Protein AF-A0A3D4QX53-F1 (afdb_monomer_lite)

Radius of gyration: 19.16 Å; chains: 1; bounding box: 40×22×53 Å

Structure (mmCIF, N/CA/C/O backbone):
data_AF-A0A3D4QX53-F1
#
_entry.id   AF-A0A3D4QX53-F1
#
loop_
_atom_site.group_PDB
_atom_site.id
_atom_site.type_symbol
_atom_site.label_atom_id
_atom_site.label_alt_id
_atom_site.label_comp_id
_atom_site.label_asym_id
_atom_site.label_entity_id
_atom_site.label_seq_id
_atom_site.pdbx_PDB_ins_code
_atom_site.Cartn_x
_atom_site.Cartn_y
_atom_site.Cartn_z
_atom_site.occupancy
_atom_site.B_iso_or_equiv
_atom_site.auth_seq_id
_atom_site.auth_comp_id
_atom_site.auth_asym_id
_atom_site.auth_atom_id
_atom_site.pdbx_PDB_model_num
ATOM 1 N N . ASP A 1 1 ? 10.446 -9.574 -14.264 1.00 83.44 1 ASP A N 1
ATOM 2 C CA . ASP A 1 1 ? 9.475 -8.540 -14.670 1.00 83.44 1 ASP A CA 1
ATOM 3 C C . ASP A 1 1 ? 9.259 -7.577 -13.500 1.00 83.44 1 ASP A C 1
ATOM 5 O O . ASP A 1 1 ? 9.286 -8.031 -12.363 1.00 83.44 1 ASP A O 1
ATOM 9 N N . VAL A 1 2 ? 9.132 -6.268 -13.729 1.00 89.50 2 VAL A N 1
ATOM 10 C CA . VAL A 1 2 ? 8.929 -5.263 -12.663 1.00 89.50 2 VAL A CA 1
ATOM 11 C C . VAL A 1 2 ? 7.626 -5.532 -11.913 1.00 89.50 2 VAL A C 1
ATOM 13 O O . VAL A 1 2 ? 7.615 -5.510 -10.684 1.00 89.50 2 VAL A O 1
ATOM 16 N N . LYS A 1 3 ? 6.553 -5.862 -12.644 1.00 92.69 3 LYS A N 1
ATOM 17 C CA . LYS A 1 3 ? 5.238 -6.161 -12.061 1.00 92.69 3 LYS A CA 1
ATOM 18 C C . LYS A 1 3 ? 5.312 -7.303 -11.050 1.00 92.69 3 LYS A C 1
ATOM 20 O O . LYS A 1 3 ? 4.794 -7.184 -9.945 1.00 92.69 3 LYS A O 1
ATOM 25 N N . GLU A 1 4 ? 5.998 -8.379 -11.418 1.00 94.69 4 GLU A N 1
ATOM 26 C CA . GLU A 1 4 ? 6.132 -9.564 -10.573 1.00 94.69 4 GLU A CA 1
ATOM 27 C C . GLU A 1 4 ? 6.883 -9.259 -9.270 1.00 94.69 4 GLU A C 1
ATOM 29 O O . GLU A 1 4 ? 6.410 -9.600 -8.189 1.00 94.69 4 GLU A O 1
ATOM 34 N N . HIS A 1 5 ? 7.997 -8.525 -9.336 1.00 94.94 5 HIS A N 1
ATOM 35 C CA . HIS A 1 5 ? 8.736 -8.144 -8.128 1.00 94.94 5 HIS A CA 1
ATOM 36 C C . HIS A 1 5 ? 7.930 -7.210 -7.213 1.00 94.94 5 HIS A C 1
ATOM 38 O O . HIS A 1 5 ? 7.991 -7.345 -5.991 1.00 94.94 5 HIS A O 1
ATOM 44 N N . VAL A 1 6 ? 7.147 -6.285 -7.783 1.00 94.50 6 VAL A N 1
ATOM 45 C CA . VAL A 1 6 ? 6.242 -5.424 -7.005 1.00 94.50 6 VAL A CA 1
ATOM 46 C C . VAL A 1 6 ? 5.165 -6.264 -6.315 1.00 94.50 6 VAL A C 1
ATOM 48 O O . VAL A 1 6 ? 4.936 -6.094 -5.119 1.00 94.50 6 VAL A O 1
ATOM 51 N N . ASN A 1 7 ? 4.557 -7.219 -7.022 1.00 95.06 7 ASN A N 1
ATOM 52 C CA . ASN A 1 7 ? 3.563 -8.124 -6.442 1.00 95.06 7 ASN A CA 1
ATOM 53 C C . ASN A 1 7 ? 4.147 -8.954 -5.291 1.00 95.06 7 ASN A C 1
ATOM 55 O O . ASN A 1 7 ? 3.526 -9.074 -4.236 1.00 95.06 7 ASN A O 1
ATOM 59 N N . GLN A 1 8 ? 5.353 -9.496 -5.468 1.00 96.06 8 GLN A N 1
ATOM 60 C CA . GLN A 1 8 ? 6.057 -10.253 -4.431 1.00 96.06 8 GLN A CA 1
ATOM 61 C C . GLN A 1 8 ? 6.341 -9.397 -3.192 1.00 96.06 8 GLN A C 1
ATOM 63 O O . GLN A 1 8 ? 6.134 -9.856 -2.067 1.00 96.06 8 GLN A O 1
ATOM 68 N N . LEU A 1 9 ? 6.760 -8.142 -3.383 1.00 95.69 9 LEU A N 1
ATOM 69 C CA . LEU A 1 9 ? 6.981 -7.203 -2.287 1.00 95.69 9 LEU A CA 1
ATOM 70 C C . LEU A 1 9 ? 5.683 -6.912 -1.522 1.00 95.69 9 LEU A C 1
ATOM 72 O O . LEU A 1 9 ? 5.675 -7.009 -0.296 1.00 95.69 9 LEU A O 1
ATOM 76 N N . ILE A 1 10 ? 4.582 -6.621 -2.223 1.00 94.75 10 ILE A N 1
ATOM 77 C CA . ILE A 1 10 ? 3.277 -6.374 -1.591 1.00 94.75 10 ILE A CA 1
ATOM 78 C C . ILE A 1 10 ? 2.813 -7.613 -0.815 1.00 94.75 10 ILE A C 1
ATOM 80 O O . ILE A 1 10 ? 2.403 -7.497 0.338 1.00 94.75 10 ILE A O 1
ATOM 84 N N . ASN A 1 11 ? 2.945 -8.811 -1.388 1.00 95.12 11 ASN A N 1
ATOM 85 C CA . ASN A 1 11 ? 2.598 -10.058 -0.701 1.00 95.12 11 ASN A CA 1
ATOM 86 C C . ASN A 1 11 ? 3.434 -10.281 0.567 1.00 95.12 11 ASN A C 1
ATOM 88 O O . ASN A 1 11 ? 2.894 -10.685 1.598 1.00 95.12 11 ASN A O 1
ATOM 92 N N . LYS A 1 12 ? 4.733 -9.963 0.531 1.00 96.06 12 LYS A N 1
ATOM 93 C CA . LYS A 1 12 ? 5.594 -10.015 1.717 1.00 96.06 12 LYS A CA 1
ATOM 94 C C . LYS A 1 12 ? 5.131 -9.024 2.786 1.00 96.06 12 LYS A C 1
ATOM 96 O O . LYS A 1 12 ? 5.009 -9.409 3.947 1.00 96.06 12 LYS A O 1
ATOM 101 N N . CYS A 1 13 ? 4.812 -7.787 2.409 1.00 95.31 13 CYS A N 1
ATOM 102 C CA . CYS A 1 13 ? 4.245 -6.793 3.322 1.00 95.31 13 CYS A CA 1
ATOM 103 C C . CYS A 1 13 ? 2.959 -7.304 3.987 1.00 95.31 13 CYS A C 1
ATOM 105 O O . CYS A 1 13 ? 2.838 -7.230 5.208 1.00 95.31 13 CYS A O 1
ATOM 107 N N . LYS A 1 14 ? 2.045 -7.903 3.211 1.00 93.62 14 LYS A N 1
ATOM 108 C CA . LYS A 1 14 ? 0.809 -8.511 3.729 1.00 93.62 14 LYS A CA 1
ATOM 109 C C . LYS A 1 14 ? 1.083 -9.629 4.735 1.00 93.62 14 LYS A C 1
ATOM 111 O O . LYS A 1 14 ? 0.473 -9.635 5.797 1.00 93.62 14 LYS A O 1
ATOM 116 N N . SER A 1 15 ? 2.023 -10.535 4.441 1.00 93.88 15 SER A N 1
ATOM 117 C CA . SER A 1 15 ? 2.385 -11.628 5.364 1.00 93.88 15 SER A CA 1
ATOM 118 C C . SER A 1 15 ? 2.962 -11.143 6.696 1.00 93.88 15 SER A C 1
ATOM 120 O O . SER A 1 15 ? 2.853 -11.834 7.702 1.00 93.88 15 SER A O 1
ATOM 122 N N . LEU A 1 16 ? 3.563 -9.952 6.697 1.00 94.25 16 LEU A N 1
ATOM 123 C CA . LEU A 1 16 ? 4.143 -9.318 7.876 1.00 94.25 16 LEU A CA 1
ATOM 124 C C . LEU A 1 16 ? 3.164 -8.360 8.572 1.00 94.25 16 LEU A C 1
ATOM 126 O O . LEU A 1 16 ? 3.502 -7.827 9.622 1.00 94.25 16 LEU A O 1
ATOM 130 N N . GLY A 1 17 ? 1.982 -8.115 7.995 1.00 92.38 17 GLY A N 1
ATOM 131 C CA . GLY A 1 17 ? 1.007 -7.161 8.529 1.00 92.38 17 GLY A CA 1
ATOM 132 C C . GLY A 1 17 ? 1.482 -5.705 8.493 1.00 92.38 17 GLY A C 1
ATOM 133 O O . GLY A 1 17 ? 1.059 -4.913 9.328 1.00 92.38 17 GLY A O 1
ATOM 134 N N . ILE A 1 18 ? 2.380 -5.344 7.565 1.00 92.69 18 ILE A N 1
ATOM 135 C CA . ILE A 1 18 ? 2.976 -3.998 7.499 1.00 92.69 18 ILE A CA 1
ATOM 136 C C . ILE A 1 18 ? 2.562 -3.241 6.235 1.00 92.69 18 ILE A C 1
ATOM 138 O O . ILE A 1 18 ? 2.844 -3.660 5.114 1.00 92.69 18 ILE A O 1
ATOM 142 N N . ASP A 1 19 ? 1.964 -2.066 6.404 1.00 93.50 19 ASP A N 1
ATOM 143 C CA . ASP A 1 19 ? 1.568 -1.193 5.295 1.00 93.50 19 ASP A CA 1
ATOM 144 C C . ASP A 1 19 ? 2.669 -0.171 4.947 1.00 93.50 19 ASP A C 1
ATOM 146 O O . ASP A 1 19 ? 2.592 1.019 5.254 1.00 93.50 19 ASP A O 1
ATOM 150 N N . VAL A 1 20 ? 3.733 -0.645 4.291 1.00 93.44 20 VAL A N 1
ATOM 151 C CA . VAL A 1 20 ? 4.889 0.195 3.899 1.00 93.44 20 VAL A CA 1
ATOM 152 C C . VAL A 1 20 ? 4.512 1.248 2.848 1.00 93.44 20 VAL A C 1
ATOM 154 O O . VAL A 1 20 ? 5.105 2.326 2.798 1.00 93.44 20 VAL A O 1
ATOM 157 N N . PHE A 1 21 ? 3.510 0.952 2.020 1.00 92.75 21 PHE A N 1
ATOM 158 C CA . PHE A 1 21 ? 3.042 1.833 0.949 1.00 92.75 21 PHE A CA 1
ATOM 159 C C . PHE A 1 21 ? 2.039 2.887 1.432 1.00 92.75 21 PHE A C 1
ATOM 161 O O . PHE A 1 21 ? 1.669 3.770 0.658 1.00 92.75 21 PHE A O 1
ATOM 168 N N . LYS A 1 22 ? 1.644 2.835 2.712 1.00 93.38 22 LYS A N 1
ATOM 169 C CA . LYS A 1 22 ? 0.712 3.771 3.350 1.00 93.38 22 LYS A CA 1
ATOM 170 C C . LYS A 1 22 ? -0.659 3.801 2.669 1.00 93.38 22 LYS A C 1
ATOM 172 O O . LYS A 1 22 ? -1.273 4.865 2.560 1.00 93.38 22 LYS A O 1
ATOM 177 N N . PHE A 1 23 ? -1.156 2.647 2.229 1.00 93.12 23 PHE A N 1
ATOM 178 C CA . PHE A 1 23 ? -2.519 2.506 1.708 1.00 93.12 23 PHE A CA 1
ATOM 179 C C . PHE A 1 23 ? -3.578 2.940 2.732 1.00 93.12 23 PHE A C 1
ATOM 181 O O . PHE A 1 23 ? -4.621 3.472 2.350 1.00 93.12 23 PHE A O 1
ATOM 188 N N . GLY A 1 24 ? -3.268 2.823 4.024 1.00 91.62 24 GLY A N 1
ATOM 189 C CA . GLY A 1 24 ? -4.067 3.335 5.129 1.00 91.62 24 GLY A CA 1
ATOM 190 C C . GLY A 1 24 ? -4.443 4.805 4.961 1.00 91.62 24 GLY A C 1
ATOM 191 O O . GLY A 1 24 ? -5.570 5.164 5.260 1.00 91.62 24 GLY A O 1
ATOM 192 N N . ASN A 1 25 ? -3.584 5.646 4.371 1.00 93.25 25 ASN A N 1
ATOM 193 C CA . ASN A 1 25 ? -3.899 7.061 4.120 1.00 93.25 25 ASN A CA 1
ATOM 194 C C . ASN A 1 25 ? -5.071 7.267 3.149 1.00 93.25 25 ASN A C 1
ATOM 196 O O . ASN A 1 25 ? -5.723 8.310 3.169 1.00 93.25 25 ASN A O 1
ATOM 200 N N . VAL A 1 26 ? -5.299 6.313 2.247 1.00 93.44 26 VAL A N 1
ATOM 201 C CA . VAL A 1 26 ? -6.450 6.330 1.336 1.00 93.44 26 VAL A CA 1
ATOM 202 C C . VAL A 1 26 ? -7.682 5.799 2.060 1.00 93.44 26 VAL A C 1
ATOM 204 O O . VAL A 1 26 ? -8.765 6.360 1.918 1.00 93.44 26 VAL A O 1
ATOM 207 N N . VAL A 1 27 ? -7.505 4.751 2.865 1.00 92.25 27 VAL A N 1
ATOM 208 C CA . VAL A 1 27 ? -8.569 4.103 3.639 1.00 92.25 27 VAL A CA 1
ATOM 209 C C . VAL A 1 27 ? -9.134 5.035 4.708 1.00 92.25 27 VAL A C 1
ATOM 211 O O . VAL A 1 27 ? -10.347 5.159 4.8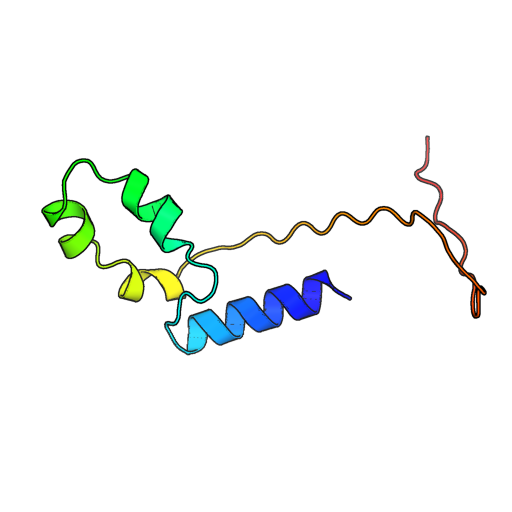13 1.00 92.25 27 VAL A O 1
ATOM 214 N N . THR A 1 28 ? -8.287 5.767 5.434 1.00 91.19 28 THR A N 1
ATOM 215 C CA . THR A 1 28 ? -8.710 6.704 6.488 1.00 91.19 28 THR A CA 1
ATOM 216 C C . THR A 1 28 ? -9.649 7.792 5.974 1.00 91.19 28 THR A C 1
ATOM 218 O O . THR A 1 28 ? -10.510 8.255 6.712 1.00 91.19 28 THR A O 1
ATOM 221 N N . ARG A 1 29 ? -9.548 8.161 4.691 1.00 93.19 29 ARG A N 1
ATOM 222 C CA . ARG A 1 29 ? -10.426 9.152 4.047 1.00 93.19 29 ARG A CA 1
ATOM 223 C C . ARG A 1 29 ? -11.849 8.651 3.785 1.00 93.19 29 ARG A C 1
ATOM 225 O O . ARG A 1 29 ? -12.699 9.460 3.432 1.00 93.19 29 ARG A O 1
ATOM 232 N N . GLN A 1 30 ? -12.099 7.348 3.905 1.00 93.88 30 GLN A N 1
ATOM 233 C CA . GLN A 1 30 ? -13.427 6.752 3.722 1.00 93.88 30 GLN A CA 1
ATOM 234 C C . GLN A 1 30 ? -14.283 6.822 4.997 1.00 93.88 30 GLN A C 1
ATOM 236 O O . GLN A 1 30 ? -15.486 6.588 4.933 1.00 93.88 30 GLN A O 1
ATOM 241 N N . PHE A 1 31 ? -13.684 7.147 6.147 1.00 94.62 31 PHE A N 1
ATOM 242 C CA . PHE A 1 31 ? -14.374 7.206 7.434 1.00 94.62 31 PHE A CA 1
ATOM 243 C C . PHE A 1 31 ? -14.746 8.645 7.794 1.00 94.62 31 PHE A C 1
ATOM 245 O O . PHE A 1 31 ? -13.969 9.575 7.583 1.00 94.62 31 PHE A O 1
ATOM 252 N N . LEU A 1 32 ? -15.946 8.825 8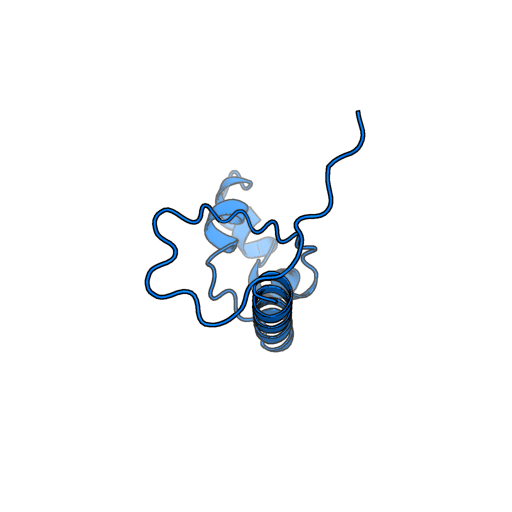.352 1.00 94.25 32 LEU A N 1
ATOM 253 C CA . LEU A 1 32 ? -16.447 10.133 8.791 1.00 94.25 32 LE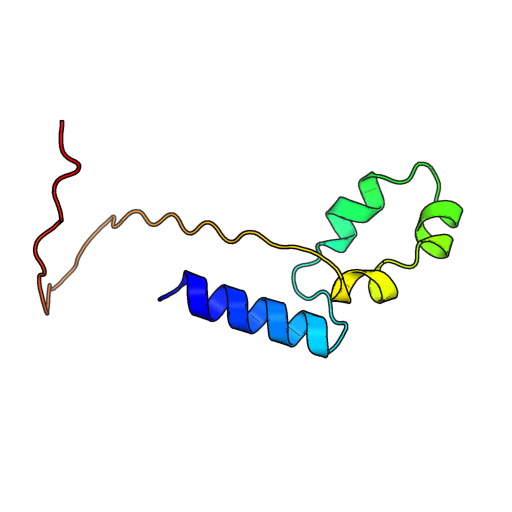U A CA 1
ATOM 254 C C . LEU A 1 32 ? -15.903 10.546 10.165 1.00 94.25 32 LEU A C 1
ATOM 256 O O . LEU A 1 32 ? -15.814 11.738 10.452 1.00 94.25 32 LEU A O 1
ATOM 260 N N . THR A 1 33 ? -15.562 9.577 11.015 1.00 95.44 33 THR A N 1
ATOM 261 C CA . THR A 1 33 ? -15.093 9.798 12.387 1.00 95.44 33 THR A CA 1
ATOM 262 C C . THR A 1 33 ? -13.846 8.971 12.679 1.00 95.44 33 THR A C 1
ATOM 264 O O . THR A 1 33 ? -13.595 7.949 12.037 1.00 95.44 33 THR A O 1
ATOM 267 N N . ILE A 1 34 ? -13.067 9.425 13.664 1.00 93.19 34 ILE A N 1
ATOM 268 C CA . ILE A 1 34 ? -11.872 8.714 14.138 1.00 93.19 34 ILE A CA 1
ATOM 269 C C . ILE A 1 34 ? -12.277 7.381 14.775 1.00 93.19 34 ILE A C 1
ATOM 271 O O . ILE A 1 34 ? -11.687 6.363 14.436 1.00 93.19 34 ILE A O 1
ATOM 275 N N . ASP A 1 35 ? -13.340 7.363 15.583 1.00 96.69 35 ASP A N 1
ATOM 276 C CA . ASP A 1 35 ? -13.824 6.142 16.240 1.00 96.69 35 ASP A CA 1
ATOM 277 C C . ASP A 1 35 ? -14.153 5.030 15.231 1.00 96.69 35 ASP A C 1
ATOM 279 O O . ASP A 1 35 ? -13.756 3.885 15.418 1.00 96.69 35 ASP A O 1
ATOM 283 N N . ALA A 1 36 ? -14.804 5.368 14.109 1.00 95.38 36 ALA A N 1
ATOM 284 C CA . ALA A 1 36 ? -15.136 4.393 13.067 1.00 95.38 36 ALA A CA 1
ATOM 285 C C . ALA A 1 36 ? -13.887 3.842 12.355 1.00 95.38 36 ALA A C 1
ATOM 287 O O . ALA A 1 36 ? -13.862 2.685 11.936 1.00 95.38 36 ALA A O 1
ATOM 288 N N . LEU A 1 37 ? -12.844 4.664 12.210 1.00 93.56 37 LEU A N 1
ATOM 289 C CA . LEU A 1 37 ? -11.558 4.231 11.668 1.00 93.56 37 LEU A CA 1
ATOM 290 C C . LEU A 1 37 ? -10.818 3.309 12.650 1.00 93.56 37 LEU A C 1
ATOM 292 O O . LEU A 1 37 ? -10.228 2.314 12.224 1.00 93.56 37 LEU A O 1
ATOM 296 N N . GLU A 1 38 ? -10.821 3.647 13.938 1.00 93.25 38 GLU A N 1
ATOM 297 C CA . GLU A 1 38 ? -10.184 2.843 14.984 1.00 93.25 38 GLU A CA 1
ATOM 298 C C . GLU A 1 38 ? -10.884 1.492 15.149 1.00 93.25 38 GLU A C 1
ATOM 300 O O . GLU A 1 38 ? -10.206 0.467 15.190 1.00 93.25 38 GLU A O 1
ATOM 305 N N . GLU A 1 39 ? -12.220 1.472 15.139 1.00 95.81 39 GLU A N 1
ATOM 306 C CA . GLU A 1 39 ? -13.023 0.246 15.181 1.00 95.81 39 GLU A CA 1
ATOM 307 C C . GLU A 1 39 ? -12.774 -0.646 13.958 1.00 95.81 39 GLU A C 1
ATOM 309 O O . GLU A 1 39 ? -12.671 -1.864 14.091 1.00 95.81 39 GLU A O 1
ATOM 314 N N . TYR A 1 40 ? -12.608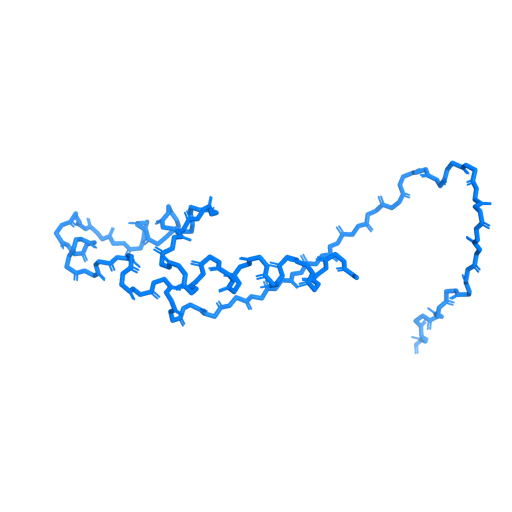 -0.052 12.770 1.00 94.38 40 TYR A N 1
ATOM 315 C CA . TYR A 1 40 ? -12.244 -0.805 11.571 1.00 94.38 40 TYR A CA 1
ATOM 316 C C . TYR A 1 40 ? -10.823 -1.379 11.634 1.00 94.38 40 TYR A C 1
ATOM 318 O O . TYR A 1 40 ? -10.554 -2.348 10.945 1.00 94.38 40 TYR A 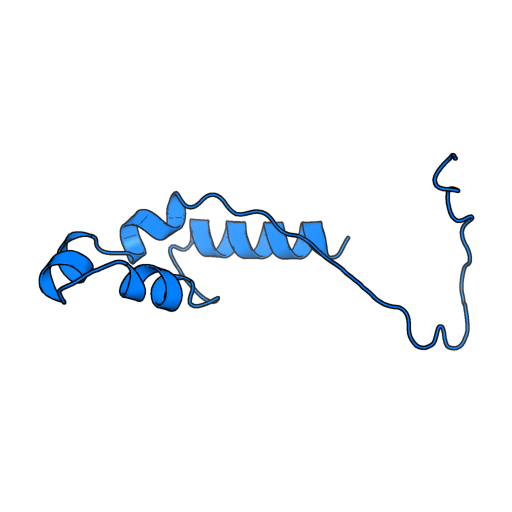O 1
ATOM 326 N N . ASN A 1 41 ? -9.902 -0.796 12.409 1.00 92.94 41 ASN A N 1
ATOM 327 C CA . ASN A 1 41 ? -8.530 -1.281 12.598 1.00 92.94 41 ASN A CA 1
ATOM 328 C C . ASN A 1 41 ? -7.829 -1.730 11.295 1.00 92.94 41 ASN A C 1
ATOM 330 O O . ASN A 1 41 ? -7.591 -2.916 11.046 1.00 92.94 41 ASN A O 1
ATOM 334 N N . TRP A 1 42 ? -7.448 -0.762 10.452 1.00 92.69 42 TRP A N 1
ATOM 335 C CA . TRP A 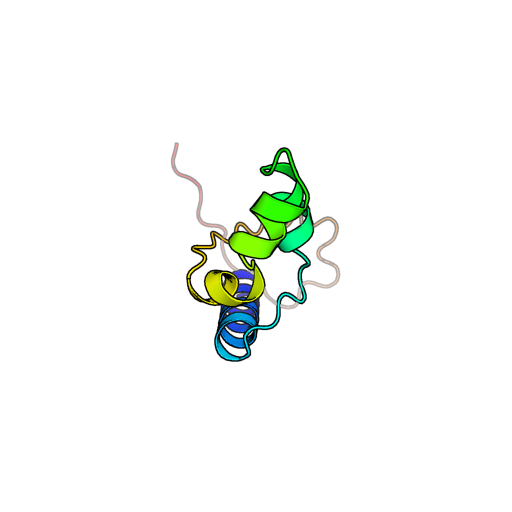1 42 ? -6.853 -1.015 9.128 1.00 92.69 42 TRP A CA 1
ATOM 336 C C . TRP A 1 42 ? -5.746 -2.085 9.107 1.00 92.69 42 TRP A C 1
ATOM 338 O O . TRP A 1 42 ? -5.670 -2.874 8.163 1.00 92.69 42 TRP A O 1
ATOM 348 N N . ASN A 1 43 ? -4.902 -2.135 10.139 1.00 88.69 43 ASN A N 1
ATOM 349 C CA . ASN A 1 43 ? -3.783 -3.073 10.206 1.00 88.69 43 ASN A CA 1
ATOM 350 C C . ASN A 1 43 ? -4.245 -4.539 10.176 1.00 88.69 43 ASN A C 1
ATOM 352 O O . ASN A 1 43 ? -3.576 -5.375 9.566 1.00 88.69 43 ASN A O 1
ATOM 356 N N . GLU A 1 44 ? -5.398 -4.855 10.771 1.00 91.75 44 GLU A N 1
ATOM 357 C CA . GLU A 1 44 ? -5.962 -6.208 10.746 1.00 91.75 44 GLU A CA 1
ATOM 358 C C . GLU A 1 44 ? -6.489 -6.594 9.363 1.00 91.75 44 GLU A C 1
ATOM 360 O O . GLU A 1 44 ? -6.346 -7.749 8.953 1.00 91.75 44 GLU A O 1
ATOM 365 N N . HIS A 1 45 ? -7.024 -5.624 8.618 1.00 92.31 45 HIS A N 1
ATOM 366 C CA . HIS A 1 45 ? -7.603 -5.835 7.291 1.00 92.31 45 HIS A CA 1
ATOM 367 C C . HIS A 1 45 ? -6.593 -5.738 6.146 1.00 92.31 45 HIS A C 1
ATOM 369 O O . HIS A 1 45 ? -6.863 -6.230 5.049 1.00 92.31 45 HIS A O 1
ATOM 375 N N . PHE A 1 46 ? -5.414 -5.150 6.369 1.00 92.94 46 PHE A N 1
ATOM 376 C CA . PHE A 1 46 ? -4.397 -4.990 5.327 1.00 92.94 46 PHE A CA 1
ATOM 377 C C . PHE A 1 46 ? -4.012 -6.329 4.662 1.00 92.94 46 PHE A C 1
ATOM 379 O O . PHE A 1 46 ? -3.831 -6.410 3.442 1.00 92.94 46 PHE A O 1
ATOM 386 N N . LYS A 1 47 ? -3.959 -7.415 5.443 1.00 92.44 47 LYS A N 1
ATOM 387 C CA . LYS A 1 47 ? -3.652 -8.772 4.955 1.00 92.44 47 LYS A CA 1
ATOM 388 C C . LYS A 1 47 ? -4.683 -9.318 3.952 1.00 92.44 47 LYS A C 1
ATOM 390 O O . LYS A 1 47 ? -4.343 -10.176 3.138 1.00 92.44 47 LYS A O 1
ATOM 395 N N . ASP A 1 48 ? -5.903 -8.789 3.946 1.00 91.69 48 ASP A N 1
ATOM 396 C CA . ASP A 1 48 ? -7.014 -9.281 3.123 1.00 91.69 48 ASP A CA 1
ATOM 397 C C . ASP A 1 48 ? -7.224 -8.446 1.847 1.00 91.69 48 ASP A C 1
ATOM 399 O O . ASP A 1 48 ? -8.016 -8.798 0.970 1.00 91.69 48 ASP A O 1
ATOM 403 N N . VAL A 1 49 ? -6.454 -7.367 1.681 1.00 90.31 49 VAL A N 1
ATOM 404 C CA . VAL A 1 49 ? -6.570 -6.442 0.549 1.00 90.31 49 VAL A CA 1
ATOM 405 C C . VAL A 1 49 ? -6.258 -7.132 -0.778 1.00 90.31 49 VAL A C 1
ATOM 407 O O . VAL A 1 49 ? -5.234 -7.808 -0.938 1.00 90.31 49 VAL A O 1
ATOM 410 N N . ARG A 1 50 ? -7.116 -6.905 -1.775 1.00 91.56 50 ARG A N 1
ATOM 411 C CA . ARG A 1 50 ? -6.844 -7.241 -3.178 1.00 91.56 50 ARG A CA 1
ATOM 412 C C . ARG A 1 50 ? -6.137 -6.066 -3.842 1.00 91.56 50 ARG A C 1
ATOM 414 O O . ARG A 1 50 ? -6.613 -4.940 -3.756 1.00 91.56 50 ARG A O 1
ATOM 421 N N . PHE A 1 51 ? -5.024 -6.328 -4.518 1.00 89.12 51 PHE A N 1
ATOM 422 C CA . PHE A 1 51 ? -4.266 -5.308 -5.240 1.00 89.12 51 PHE A CA 1
ATOM 423 C C . PHE A 1 51 ? -4.160 -5.665 -6.722 1.00 89.12 51 PHE A C 1
ATOM 425 O O . PHE A 1 51 ? -4.088 -6.835 -7.092 1.00 89.12 51 PHE A O 1
ATOM 432 N N . THR A 1 52 ? -4.146 -4.637 -7.567 1.00 93.00 52 THR A N 1
ATOM 433 C CA . THR A 1 52 ? -3.886 -4.754 -9.003 1.00 93.00 52 THR A CA 1
ATOM 434 C C . THR A 1 52 ? -2.694 -3.873 -9.331 1.00 93.00 52 THR A C 1
ATOM 436 O O . THR A 1 52 ? -2.731 -2.670 -9.087 1.00 93.00 52 THR A O 1
ATOM 439 N N . THR A 1 53 ? -1.634 -4.470 -9.870 1.00 91.88 53 THR A N 1
ATOM 440 C CA . THR A 1 53 ? -0.411 -3.747 -10.235 1.00 91.88 53 THR A CA 1
ATOM 441 C C . THR A 1 53 ? -0.388 -3.503 -11.737 1.00 91.88 53 THR A C 1
ATOM 443 O O . THR A 1 53 ? -0.265 -4.450 -12.523 1.00 91.88 53 THR A O 1
ATOM 446 N N . ASN A 1 54 ? -0.463 -2.230 -12.119 1.00 93.19 54 ASN A N 1
ATOM 447 C CA . ASN A 1 54 ? -0.286 -1.765 -13.490 1.00 93.19 54 ASN A CA 1
ATOM 448 C C . ASN A 1 54 ? 1.077 -1.082 -13.596 1.00 93.19 54 ASN A C 1
ATOM 450 O O . ASN A 1 54 ? 1.374 -0.168 -12.830 1.00 93.19 54 ASN A O 1
ATOM 454 N N . VAL A 1 55 ? 1.921 -1.563 -14.510 1.00 89.25 55 VAL A N 1
ATOM 455 C CA . VAL A 1 55 ? 3.253 -1.002 -14.748 1.00 89.25 55 VAL A CA 1
ATOM 456 C C . VAL A 1 55 ? 3.269 -0.423 -16.148 1.00 89.25 55 VAL A C 1
ATOM 458 O O . VAL A 1 55 ? 3.234 -1.160 -17.129 1.00 89.25 55 VAL A O 1
ATOM 461 N N . GLU A 1 56 ? 3.352 0.896 -16.220 1.00 90.62 56 GLU A N 1
ATOM 462 C CA . GLU A 1 56 ? 3.536 1.634 -17.461 1.00 90.62 56 GLU A CA 1
ATOM 463 C C . GLU A 1 56 ? 4.957 2.188 -17.469 1.00 90.62 56 GLU A C 1
ATOM 465 O O . GLU A 1 56 ? 5.383 2.865 -16.531 1.00 90.62 56 GLU A O 1
ATOM 470 N N . PHE A 1 57 ? 5.720 1.878 -18.514 1.00 83.56 57 PHE A N 1
ATOM 471 C CA . PHE A 1 57 ? 7.058 2.421 -18.687 1.00 83.56 57 PHE A CA 1
ATOM 472 C C . PHE A 1 57 ? 7.175 3.084 -20.053 1.00 83.56 57 PHE A C 1
ATOM 474 O O . PHE A 1 57 ? 6.759 2.544 -21.073 1.00 83.56 57 PHE A O 1
ATOM 481 N N . LEU A 1 58 ? 7.792 4.262 -20.062 1.00 88.00 58 LEU A N 1
ATOM 482 C CA . LEU A 1 58 ? 8.143 4.980 -21.276 1.00 88.00 58 LEU A CA 1
ATOM 483 C C . LEU A 1 58 ? 9.666 4.999 -21.396 1.00 88.00 58 LEU A C 1
ATOM 485 O O . LEU A 1 58 ? 10.357 5.631 -20.592 1.00 88.00 58 LEU A O 1
ATOM 489 N N . ILE A 1 59 ? 10.206 4.325 -22.410 1.00 83.50 59 ILE A N 1
ATOM 490 C CA . ILE A 1 59 ? 11.645 4.360 -22.679 1.00 83.50 59 ILE A CA 1
ATOM 491 C C . ILE A 1 59 ? 11.973 5.692 -23.360 1.00 83.50 59 ILE A C 1
ATOM 493 O O . ILE A 1 59 ? 11.734 5.866 -24.550 1.00 83.50 59 ILE A O 1
ATOM 497 N N . LYS A 1 60 ? 12.535 6.646 -22.606 1.00 81.56 60 LYS A N 1
ATOM 498 C CA . LYS A 1 60 ? 12.933 7.960 -23.152 1.00 81.56 60 LYS A CA 1
ATOM 499 C C . LYS A 1 60 ? 14.240 7.917 -23.947 1.00 81.56 60 LYS A C 1
ATOM 501 O O . LYS A 1 60 ? 14.413 8.694 -24.879 1.00 81.56 60 LYS A O 1
ATOM 506 N N . ARG A 1 61 ? 15.185 7.060 -23.548 1.00 82.25 61 ARG A N 1
ATOM 507 C CA . ARG A 1 61 ? 16.479 6.837 -24.214 1.00 82.25 61 ARG A CA 1
ATOM 508 C C . ARG A 1 61 ? 16.899 5.390 -23.975 1.00 82.25 61 ARG A C 1
ATOM 510 O O . ARG A 1 61 ? 16.909 4.946 -22.833 1.00 82.25 61 ARG A O 1
ATOM 517 N N . THR A 1 62 ? 17.260 4.673 -25.030 1.00 79.56 62 THR A N 1
ATOM 518 C CA . THR A 1 62 ? 17.716 3.274 -24.966 1.00 79.56 62 THR A CA 1
ATOM 519 C C . THR A 1 62 ? 19.200 3.136 -24.609 1.00 79.56 62 THR A C 1
ATOM 521 O O . THR A 1 62 ? 19.627 2.055 -24.210 1.00 79.56 62 THR A O 1
ATOM 524 N N . GLY A 1 63 ? 19.982 4.222 -24.704 1.00 80.25 63 GLY A N 1
ATOM 525 C CA . GLY A 1 63 ? 21.434 4.183 -24.507 1.00 80.25 63 GLY A CA 1
ATOM 526 C C . GLY A 1 63 ? 22.107 3.184 -25.457 1.00 80.25 63 GLY A C 1
ATOM 527 O O . GLY A 1 63 ? 21.613 2.935 -26.556 1.00 80.25 63 GLY A O 1
ATOM 528 N N . THR A 1 64 ? 23.226 2.588 -25.038 1.00 80.81 64 THR A N 1
ATOM 529 C CA . THR A 1 64 ? 23.871 1.511 -25.804 1.00 80.81 64 THR A CA 1
ATOM 530 C C . THR A 1 64 ? 23.055 0.227 -25.692 1.00 80.81 64 THR A C 1
ATOM 532 O O . THR A 1 64 ? 23.088 -0.473 -24.676 1.00 80.81 64 THR A O 1
ATOM 535 N N . GLN A 1 65 ? 22.329 -0.100 -26.756 1.00 77.00 65 GLN A N 1
ATOM 536 C CA . GLN A 1 65 ? 21.499 -1.292 -26.834 1.00 77.00 65 GLN A CA 1
ATOM 537 C C . GLN A 1 65 ? 22.364 -2.563 -26.859 1.00 77.00 65 GLN A C 1
ATOM 539 O O . GLN A 1 65 ? 23.074 -2.821 -27.825 1.00 77.00 65 GLN A O 1
ATOM 544 N N . ARG A 1 66 ? 22.309 -3.378 -25.795 1.00 77.75 66 ARG A N 1
ATOM 545 C CA . ARG A 1 66 ? 23.045 -4.659 -25.733 1.00 77.75 66 ARG A CA 1
ATOM 546 C C . ARG A 1 66 ? 22.298 -5.844 -26.344 1.00 77.75 66 ARG A C 1
ATOM 548 O O . ARG A 1 66 ? 22.941 -6.813 -26.731 1.00 77.75 66 ARG A O 1
ATOM 555 N N . LYS A 1 67 ? 20.964 -5.794 -26.397 1.00 72.69 67 LYS A N 1
ATOM 556 C CA . LYS A 1 67 ? 20.095 -6.814 -27.006 1.00 72.69 67 LYS A CA 1
ATOM 557 C C . LYS A 1 67 ? 18.837 -6.147 -27.567 1.00 72.69 67 LYS A C 1
ATOM 559 O O . LYS A 1 67 ? 18.345 -5.184 -26.978 1.00 72.69 67 LYS A O 1
ATOM 564 N N . SER A 1 68 ? 18.331 -6.648 -28.690 1.00 76.88 68 SER A N 1
ATOM 565 C CA . SER A 1 68 ? 17.015 -6.290 -29.227 1.00 76.88 68 SER A CA 1
ATOM 566 C C . SER A 1 68 ? 16.128 -7.530 -29.266 1.00 76.88 68 SER A C 1
ATOM 568 O O . SER A 1 68 ? 16.624 -8.654 -29.354 1.00 76.88 68 SER A O 1
ATOM 570 N N . TYR A 1 69 ? 14.824 -7.308 -29.173 1.00 75.56 69 TYR A N 1
ATOM 571 C CA . TYR A 1 69 ? 13.801 -8.322 -29.381 1.00 75.56 69 TYR A CA 1
ATOM 572 C C . TYR A 1 69 ? 12.728 -7.717 -30.291 1.00 75.56 69 TYR A C 1
ATOM 574 O O . TYR A 1 69 ? 12.516 -6.501 -30.230 1.00 75.56 69 TYR A O 1
ATOM 582 N N . PRO A 1 70 ? 12.081 -8.523 -31.147 1.00 76.00 70 PRO A N 1
ATOM 583 C CA . PRO A 1 70 ? 10.988 -8.047 -31.981 1.00 76.00 70 PRO A CA 1
ATOM 584 C C . PRO A 1 70 ? 9.829 -7.572 -31.101 1.00 76.00 70 PRO A C 1
ATOM 586 O O . PRO A 1 70 ? 9.483 -8.210 -30.106 1.00 76.00 70 PRO A O 1
ATOM 589 N N . ILE A 1 71 ? 9.249 -6.433 -31.466 1.00 73.50 71 ILE A N 1
ATOM 590 C CA . ILE A 1 71 ? 8.038 -5.918 -30.832 1.00 73.50 71 ILE A CA 1
ATOM 591 C C . ILE A 1 71 ? 6.876 -6.657 -31.497 1.00 73.50 71 ILE A C 1
ATOM 593 O O . ILE A 1 71 ? 6.775 -6.643 -32.723 1.00 73.50 71 ILE A O 1
ATOM 597 N N . ALA A 1 72 ? 6.037 -7.340 -30.715 1.00 69.81 72 ALA A N 1
ATOM 598 C CA . ALA A 1 72 ? 4.796 -7.892 -31.245 1.00 69.81 72 ALA A CA 1
ATOM 599 C C . ALA A 1 72 ? 3.933 -6.719 -31.726 1.00 69.81 72 ALA A C 1
ATOM 601 O O . ALA A 1 72 ? 3.626 -5.824 -30.934 1.00 69.81 72 ALA A O 1
ATOM 602 N N . ASN A 1 73 ? 3.602 -6.692 -33.019 1.00 62.09 73 ASN A N 1
ATOM 603 C CA . ASN A 1 73 ? 2.638 -5.731 -33.539 1.00 62.09 73 ASN A CA 1
ATOM 604 C C . ASN A 1 73 ? 1.318 -5.930 -32.780 1.00 62.09 73 ASN A C 1
ATOM 606 O O . ASN A 1 73 ? 0.850 -7.068 -32.704 1.00 62.09 73 ASN A O 1
ATOM 610 N N . PRO A 1 74 ? 0.705 -4.870 -32.229 1.00 60.56 74 PRO A N 1
ATOM 611 C CA . PRO A 1 74 ? -0.717 -4.924 -31.952 1.00 60.56 74 PRO A CA 1
ATOM 612 C C . PRO A 1 74 ? -1.402 -5.018 -33.319 1.00 60.56 74 PRO A C 1
ATOM 614 O O . PRO A 1 74 ? -1.249 -4.117 -34.141 1.00 60.56 74 PRO A O 1
ATOM 617 N N . GLU A 1 75 ? -2.026 -6.160 -33.593 1.00 53.56 75 GLU A N 1
ATOM 618 C CA . GLU A 1 75 ? -2.828 -6.394 -34.796 1.00 53.56 75 GLU A CA 1
ATOM 619 C C . GLU A 1 75 ? -3.919 -5.308 -34.928 1.00 53.56 75 GLU A C 1
ATOM 621 O O . GLU A 1 75 ? -4.443 -4.841 -33.912 1.00 53.56 75 GLU A O 1
ATOM 626 N N . GLU A 1 76 ? -4.175 -4.880 -36.174 1.00 37.00 76 GLU A N 1
ATOM 627 C CA . GLU A 1 76 ? -5.205 -3.902 -36.586 1.00 37.00 76 GLU A CA 1
ATOM 628 C C . GLU A 1 76 ? -6.633 -4.309 -36.196 1.00 37.00 76 GLU A C 1
ATOM 630 O O . GLU A 1 76 ? -6.965 -5.514 -36.294 1.00 37.00 76 GLU A O 1
#

pLDDT: mean 87.93, std 10.66, range [37.0, 96.69]

Secondary structure (DSSP, 8-state):
-HHHHHHHHHHHHHHTT--TT-THHHHGGG-SSHHHHHHHTHHHHGGG-----------S---S-S---PPPP---

Sequence (76 aa):
DVKEHVNQLINKCKSLGIDVFKFGNVVTRQFLTIDALEEYNWNEHFKDVRFTTNVEFLIKRTGTQRKSYPIANPEE

Foldseek 3Di:
DVQVVVVVVLQVCLVVLHDPVPVVVVVVVVDPDPVVSVVVPVSVCSNVDDDDDDDDDDCPDCPPPPDDDDDPDPDD